Protein AF-A0A946H9F6-F1 (afdb_monomer_lite)

Foldseek 3Di:
DDPCLAAQQQKFFAALQQFTPDGRPLVCLLVPPRDDPRDHPCVQKFWPPPHTDPGVVSVQVCAPHWTWIWGPDPPGQIWIWHWHQDPPSRGIMIGIDNPPCVVVSCVVSVNDPVSGHPPDPPD

Secondary structure (DSSP, 8-state):
--HHHHH-SSEEEE-TTSEEEEE-HHHHHHHSS---SSEEHHHHEEEEESS--SSHHHHHHTTTSEEEEEESSTT--EEEEEEEEPGGG--EEEEEE-GGGHHHHHHHTT--GGGS-TT----

Structure (mmCIF, N/CA/C/O backbone):
data_AF-A0A946H9F6-F1
#
_entry.id   AF-A0A946H9F6-F1
#
loop_
_atom_site.group_PDB
_atom_site.id
_atom_site.type_symbol
_atom_site.label_atom_id
_atom_site.label_alt_id
_atom_site.label_comp_id
_atom_site.label_asym_id
_atom_site.label_entity_id
_atom_site.label_seq_id
_atom_site.pdbx_PDB_ins_code
_atom_site.Cartn_x
_atom_site.Cartn_y
_atom_site.Cartn_z
_atom_site.occupancy
_atom_site.B_iso_or_equiv
_atom_site.auth_seq_id
_atom_site.auth_comp_id
_atom_site.auth_asym_id
_atom_site.auth_atom_id
_atom_site.pdbx_PDB_model_num
ATOM 1 N N . MET A 1 1 ? 0.234 16.731 -2.039 1.00 62.81 1 MET A N 1
ATOM 2 C CA . MET A 1 1 ? 1.214 15.808 -1.436 1.00 62.81 1 MET A CA 1
ATOM 3 C C . MET A 1 1 ? 0.702 15.439 -0.055 1.00 62.81 1 MET A C 1
ATOM 5 O O . MET A 1 1 ? 0.450 16.329 0.748 1.00 62.81 1 MET A O 1
ATOM 9 N N . SER A 1 2 ? 0.406 14.161 0.149 1.00 87.50 2 SER A N 1
ATOM 10 C CA . SER A 1 2 ? -0.128 13.578 1.383 1.00 87.50 2 SER A CA 1
ATOM 11 C C . SER A 1 2 ? 0.987 13.405 2.419 1.00 87.50 2 SER A C 1
ATOM 13 O O . SER A 1 2 ? 2.128 13.151 2.048 1.00 87.50 2 SER A O 1
ATOM 15 N N . VAL A 1 3 ? 0.676 13.457 3.719 1.00 92.81 3 VAL A N 1
ATOM 16 C CA . VAL A 1 3 ? 1.652 13.129 4.784 1.00 92.81 3 VAL A CA 1
ATOM 17 C C . VAL A 1 3 ? 2.254 11.726 4.600 1.00 92.81 3 VAL A C 1
ATOM 19 O O . VAL A 1 3 ? 3.426 11.493 4.891 1.00 92.81 3 VAL A O 1
ATOM 22 N N . PHE A 1 4 ? 1.476 10.799 4.037 1.00 93.25 4 PHE A N 1
ATOM 23 C CA . PHE A 1 4 ? 1.929 9.444 3.742 1.00 93.25 4 PHE A CA 1
ATOM 24 C C . PHE A 1 4 ? 2.893 9.374 2.554 1.00 93.25 4 PHE A C 1
ATOM 26 O O . PHE A 1 4 ? 3.669 8.429 2.491 1.00 93.25 4 PHE A O 1
ATOM 33 N N . ASP A 1 5 ? 2.912 10.365 1.653 1.00 94.38 5 ASP A N 1
ATOM 34 C CA . ASP A 1 5 ? 3.916 10.418 0.576 1.00 94.38 5 ASP A CA 1
ATOM 35 C C . ASP A 1 5 ? 5.331 10.571 1.147 1.00 94.38 5 ASP A C 1
ATOM 37 O O . ASP A 1 5 ? 6.293 10.150 0.516 1.00 94.38 5 ASP A O 1
ATOM 41 N N . ILE A 1 6 ? 5.440 11.146 2.349 1.00 90.69 6 ILE A N 1
ATOM 42 C CA . ILE A 1 6 ? 6.700 11.380 3.057 1.00 90.69 6 ILE A CA 1
ATOM 43 C C . ILE A 1 6 ? 7.003 10.217 4.007 1.00 90.69 6 ILE A C 1
ATOM 45 O O . ILE A 1 6 ? 8.103 9.673 4.001 1.00 90.69 6 ILE A O 1
ATOM 49 N N . LEU A 1 7 ? 6.030 9.834 4.842 1.00 90.81 7 LEU A N 1
ATOM 50 C CA . LEU A 1 7 ? 6.249 8.852 5.911 1.00 90.81 7 LEU A CA 1
ATOM 51 C C . LEU A 1 7 ? 6.163 7.397 5.438 1.00 90.81 7 LEU A C 1
ATOM 53 O O . LEU A 1 7 ? 6.746 6.512 6.059 1.00 90.81 7 LEU A O 1
ATOM 57 N N . CYS A 1 8 ? 5.413 7.127 4.370 1.00 92.94 8 CYS A N 1
ATOM 58 C CA . CYS A 1 8 ? 5.212 5.788 3.818 1.00 92.94 8 CYS A CA 1
ATOM 59 C C . CYS A 1 8 ? 5.216 5.835 2.280 1.00 92.94 8 CYS A C 1
ATOM 61 O O . CYS A 1 8 ? 4.191 5.542 1.670 1.00 92.94 8 CYS A O 1
ATOM 63 N N . PRO A 1 9 ? 6.321 6.204 1.609 1.00 93.19 9 PRO A N 1
ATOM 64 C CA . PRO A 1 9 ? 6.320 6.484 0.165 1.00 93.19 9 PRO A CA 1
ATOM 65 C C . PRO A 1 9 ? 5.770 5.342 -0.712 1.00 93.19 9 PRO A C 1
ATOM 67 O O . PRO A 1 9 ? 5.167 5.582 -1.759 1.00 93.19 9 PRO A O 1
ATOM 70 N N . CYS A 1 10 ? 5.907 4.091 -0.264 1.00 94.56 10 CYS A N 1
ATOM 71 C CA . CYS A 1 10 ? 5.334 2.912 -0.907 1.00 94.56 10 CYS A CA 1
ATOM 72 C C . CYS A 1 10 ? 3.963 2.560 -0.301 1.00 94.56 10 CYS A C 1
ATOM 74 O O . CYS A 1 10 ? 3.815 1.527 0.343 1.00 94.56 10 CYS A O 1
ATOM 76 N N . HIS A 1 11 ? 2.951 3.416 -0.478 1.00 97.00 11 HIS A N 1
ATOM 77 C CA . HIS A 1 11 ? 1.602 3.181 0.058 1.00 97.00 11 HIS A CA 1
ATOM 78 C C . HIS A 1 11 ? 0.487 3.317 -0.984 1.00 97.00 11 HIS A C 1
ATOM 80 O O . HIS A 1 11 ? 0.662 3.941 -2.024 1.00 97.00 11 HIS A O 1
ATOM 86 N N . ALA A 1 12 ? -0.690 2.775 -0.672 1.00 97.31 12 ALA A N 1
ATOM 87 C CA . ALA A 1 12 ? -1.947 3.062 -1.360 1.00 97.31 12 ALA A CA 1
ATOM 88 C C . ALA A 1 12 ? -3.002 3.524 -0.350 1.00 97.31 12 ALA A C 1
ATOM 90 O O . ALA A 1 12 ? -3.142 2.918 0.714 1.00 97.31 12 ALA A O 1
ATOM 91 N N . GLN A 1 13 ? -3.770 4.558 -0.686 1.00 97.38 13 GLN A N 1
ATOM 92 C CA . GLN A 1 13 ? -4.962 4.947 0.072 1.00 97.38 13 GLN A CA 1
ATOM 93 C C . GLN A 1 13 ? -6.201 4.362 -0.593 1.00 97.38 13 GLN A C 1
ATOM 95 O O . GLN A 1 13 ? -6.357 4.453 -1.810 1.00 97.38 13 GLN A O 1
ATOM 100 N N . LEU A 1 14 ? -7.078 3.764 0.203 1.00 97.81 14 LEU A N 1
ATOM 101 C CA . LEU A 1 14 ? -8.264 3.055 -0.249 1.00 97.81 14 LEU A CA 1
ATOM 102 C C . LEU A 1 14 ? -9.529 3.755 0.232 1.00 97.81 14 LEU A C 1
ATOM 104 O O . LEU A 1 14 ? -9.592 4.197 1.377 1.00 97.81 14 LEU A O 1
ATOM 108 N N . SER A 1 15 ? -10.564 3.744 -0.602 1.00 97.25 15 SER A N 1
ATOM 109 C CA . SER A 1 15 ? -11.935 4.046 -0.197 1.00 97.25 15 SER A CA 1
ATOM 110 C C . SER A 1 15 ? -12.516 2.949 0.705 1.00 97.25 15 SER A C 1
ATOM 112 O O . SER A 1 15 ? -11.930 1.877 0.886 1.00 97.25 15 SER A O 1
ATOM 114 N N . GLN A 1 16 ? -13.738 3.162 1.201 1.00 95.69 16 GLN A N 1
ATOM 115 C CA . GLN A 1 16 ? -14.484 2.170 1.991 1.00 95.69 16 GLN A CA 1
ATOM 116 C C . GLN A 1 16 ? -14.748 0.859 1.248 1.00 95.69 16 GLN A C 1
ATOM 118 O O . GLN A 1 16 ? -14.953 -0.181 1.868 1.00 95.69 16 GLN A O 1
ATOM 123 N N . THR A 1 17 ? -14.758 0.902 -0.083 1.00 95.50 17 THR A N 1
ATOM 124 C CA . THR A 1 17 ? -15.010 -0.261 -0.940 1.00 95.50 17 THR A CA 1
ATOM 125 C C . THR A 1 17 ? -13.721 -0.886 -1.472 1.00 95.50 17 THR A C 1
ATOM 127 O O . THR A 1 17 ? -13.785 -1.848 -2.233 1.00 95.50 17 THR A O 1
ATOM 130 N N . GLY A 1 18 ? -12.550 -0.378 -1.068 1.00 96.25 18 GLY A N 1
ATOM 131 C CA . GLY A 1 18 ? -11.249 -0.904 -1.486 1.00 96.25 18 GLY A CA 1
ATOM 132 C C . GLY A 1 18 ? -10.762 -0.419 -2.847 1.00 96.25 18 GLY A C 1
ATOM 133 O O . GLY A 1 18 ? -9.887 -1.053 -3.441 1.00 96.25 18 GLY A O 1
ATOM 134 N N . HIS A 1 19 ? -11.321 0.682 -3.348 1.00 97.56 19 HIS A N 1
ATOM 135 C CA . HIS A 1 19 ? -10.777 1.351 -4.523 1.00 97.56 19 HIS A CA 1
ATOM 136 C C . HIS A 1 19 ? -9.588 2.211 -4.119 1.00 97.56 19 HIS A C 1
ATOM 138 O O . HIS A 1 19 ? -9.679 2.959 -3.151 1.00 97.56 19 HIS A O 1
ATOM 144 N N . ILE A 1 20 ? -8.495 2.121 -4.864 1.00 97.38 20 ILE A N 1
ATOM 145 C CA . ILE A 1 20 ? -7.324 2.971 -4.691 1.00 97.38 20 ILE A CA 1
ATOM 146 C C . ILE A 1 20 ? -7.700 4.391 -5.110 1.00 97.38 20 ILE A C 1
ATOM 148 O O . ILE A 1 20 ? -8.065 4.627 -6.260 1.00 97.38 20 ILE A O 1
ATOM 152 N N . LEU A 1 21 ? -7.615 5.318 -4.162 1.00 96.31 21 LEU A N 1
ATOM 153 C CA . LEU A 1 21 ? -7.848 6.749 -4.359 1.00 96.31 21 LEU A CA 1
ATOM 154 C C . LEU A 1 21 ? -6.541 7.515 -4.563 1.00 96.31 21 LEU A C 1
ATOM 156 O O . LEU A 1 21 ? -6.533 8.553 -5.214 1.00 96.31 21 LEU A O 1
ATOM 160 N N . HIS A 1 22 ? -5.442 7.003 -4.005 1.00 96.00 22 HIS A N 1
ATOM 161 C CA . HIS A 1 22 ? -4.122 7.616 -4.094 1.00 96.00 22 HIS A CA 1
ATOM 162 C C . HIS A 1 22 ? -3.025 6.555 -4.032 1.00 96.00 22 HIS A C 1
ATOM 164 O O . HIS A 1 22 ? -3.156 5.561 -3.311 1.00 96.00 22 HIS A O 1
ATOM 170 N N . LEU A 1 23 ? -1.939 6.794 -4.762 1.00 96.25 23 LEU A N 1
ATOM 171 C CA . LEU A 1 23 ? -0.723 5.990 -4.747 1.00 96.25 23 LEU A CA 1
ATOM 172 C C . LEU A 1 23 ? 0.429 6.864 -4.258 1.00 96.25 23 LEU A C 1
ATOM 174 O O . LEU A 1 23 ? 0.661 7.946 -4.795 1.00 96.25 23 LEU A O 1
ATOM 178 N N . GLY A 1 24 ? 1.166 6.373 -3.268 1.00 95.38 24 GLY A N 1
ATOM 179 C CA . GLY A 1 24 ? 2.422 6.976 -2.856 1.00 95.38 24 GLY A CA 1
ATOM 180 C C . GLY A 1 24 ? 3.457 6.932 -3.986 1.00 95.38 24 GLY A C 1
ATOM 181 O O . GLY A 1 24 ? 3.388 6.050 -4.852 1.00 95.38 24 GLY A O 1
ATOM 182 N N . PRO A 1 25 ? 4.429 7.861 -3.988 1.00 93.56 25 PRO A N 1
ATOM 183 C CA . PRO A 1 25 ? 5.355 8.058 -5.104 1.00 93.56 25 PRO A CA 1
ATOM 184 C C . PRO A 1 25 ? 6.135 6.787 -5.470 1.00 93.56 25 PRO A C 1
ATOM 186 O O . PRO A 1 25 ? 6.265 6.454 -6.648 1.00 93.56 25 PRO A O 1
ATOM 189 N N . THR A 1 26 ? 6.575 6.016 -4.477 1.00 92.12 26 THR A N 1
ATOM 190 C CA . THR A 1 26 ? 7.311 4.762 -4.696 1.00 92.12 26 THR A CA 1
ATOM 191 C C . THR A 1 26 ? 6.422 3.671 -5.256 1.00 92.12 26 THR A C 1
ATOM 193 O O . THR A 1 26 ? 6.855 2.905 -6.113 1.00 92.12 26 THR A O 1
ATOM 196 N N . LEU A 1 27 ? 5.173 3.584 -4.790 1.00 93.25 27 LEU A N 1
ATOM 197 C CA . LEU A 1 27 ? 4.246 2.581 -5.299 1.00 93.25 27 LEU A CA 1
ATOM 198 C C . LEU A 1 27 ? 3.844 2.896 -6.744 1.00 93.25 27 LEU A C 1
ATOM 200 O O . LEU A 1 27 ? 3.795 1.986 -7.565 1.00 93.25 27 LEU A O 1
ATOM 204 N N . ALA A 1 28 ? 3.623 4.172 -7.073 1.00 92.56 28 ALA A N 1
ATOM 205 C CA . ALA A 1 28 ? 3.381 4.608 -8.447 1.00 92.56 28 ALA A CA 1
ATOM 206 C C . ALA A 1 28 ? 4.562 4.241 -9.362 1.00 92.56 28 ALA A C 1
ATOM 208 O O . ALA A 1 28 ? 4.368 3.624 -10.408 1.00 92.56 28 ALA A O 1
ATOM 209 N N . LYS A 1 29 ? 5.798 4.510 -8.920 1.00 89.44 29 LYS A N 1
ATOM 210 C CA . LYS A 1 29 ? 7.015 4.122 -9.647 1.00 89.44 29 LYS A CA 1
ATOM 211 C C . LYS A 1 29 ? 7.159 2.604 -9.798 1.00 89.44 29 LYS A C 1
ATOM 213 O O . LYS A 1 29 ? 7.530 2.130 -10.867 1.00 89.44 29 LYS A O 1
ATOM 218 N N . LEU A 1 30 ? 6.829 1.835 -8.758 1.00 87.56 30 LEU A N 1
ATOM 219 C CA . LEU A 1 30 ? 6.850 0.370 -8.791 1.00 87.56 30 LEU A CA 1
ATOM 220 C C . LEU A 1 30 ? 5.879 -0.196 -9.835 1.00 87.56 30 LEU A C 1
ATOM 222 O O . LEU A 1 30 ? 6.214 -1.163 -10.518 1.00 87.56 30 LEU A O 1
ATOM 226 N N . LEU A 1 31 ? 4.684 0.392 -9.937 1.00 88.44 31 LEU A N 1
ATOM 227 C CA . LEU A 1 31 ? 3.658 -0.016 -10.895 1.00 88.44 31 LEU A CA 1
ATOM 228 C C . LEU A 1 31 ? 4.024 0.351 -12.342 1.00 88.44 31 LEU A C 1
ATOM 230 O O . LEU A 1 31 ? 3.537 -0.302 -13.261 1.00 88.44 31 LEU A O 1
ATOM 234 N N . GLY A 1 32 ? 4.897 1.344 -12.548 1.00 84.81 32 GLY A N 1
ATOM 235 C CA . GLY A 1 32 ? 5.282 1.824 -13.874 1.00 84.81 32 GLY A CA 1
ATOM 236 C C . GLY A 1 32 ? 4.129 2.583 -14.527 1.00 84.81 32 GLY A C 1
ATOM 237 O O . GLY A 1 32 ? 3.877 3.740 -14.177 1.00 84.81 32 GLY A O 1
ATOM 238 N N . ASP A 1 33 ? 3.404 1.919 -15.431 1.00 82.75 33 ASP A N 1
ATOM 239 C CA . ASP A 1 33 ? 2.182 2.444 -16.051 1.00 82.75 33 ASP A CA 1
ATOM 240 C C . ASP A 1 33 ? 1.073 2.537 -15.001 1.00 82.75 33 ASP A C 1
ATOM 242 O O . ASP A 1 33 ? 0.301 1.605 -14.754 1.00 82.75 33 ASP A O 1
ATOM 246 N N . THR A 1 34 ? 1.041 3.683 -14.324 1.00 77.38 34 THR A N 1
ATOM 247 C CA . THR A 1 34 ? 0.122 3.924 -13.218 1.00 77.38 34 THR A CA 1
ATOM 248 C C . THR A 1 34 ? -1.320 3.827 -13.729 1.00 77.38 34 THR A C 1
ATOM 250 O O . THR A 1 34 ? -1.681 4.529 -14.677 1.00 77.38 34 THR A O 1
ATOM 253 N N . PRO A 1 35 ? -2.169 2.978 -13.125 1.00 80.75 35 PRO A N 1
ATOM 254 C CA . PRO A 1 35 ? -3.541 2.813 -13.580 1.00 80.75 35 PRO A CA 1
ATOM 255 C C . PRO A 1 35 ? -4.344 4.104 -13.404 1.00 80.75 35 PRO A C 1
ATOM 257 O O . PRO A 1 35 ? -4.140 4.854 -12.447 1.00 80.75 35 PRO A O 1
ATOM 260 N N . ALA A 1 36 ? -5.312 4.328 -14.294 1.00 85.75 36 ALA A N 1
ATOM 261 C CA . ALA A 1 36 ? -6.272 5.416 -14.154 1.00 85.75 36 ALA A CA 1
ATOM 262 C C . ALA A 1 36 ? -7.138 5.185 -12.905 1.00 85.75 36 ALA A C 1
ATOM 264 O O . ALA A 1 36 ? -7.994 4.303 -12.888 1.00 85.75 36 ALA A O 1
ATOM 265 N N . LEU A 1 37 ? -6.886 5.950 -11.842 1.00 91.75 37 LEU A N 1
ATOM 266 C CA . LEU A 1 37 ? -7.622 5.835 -10.585 1.00 91.75 37 LEU A CA 1
ATOM 267 C C . LEU A 1 37 ? -9.059 6.380 -10.731 1.00 91.75 37 LEU A C 1
ATOM 269 O O . LEU A 1 37 ? -9.263 7.361 -11.449 1.00 91.75 37 LEU A O 1
ATOM 273 N N . PRO A 1 38 ? -10.050 5.809 -10.018 1.00 94.12 38 PRO A N 1
ATOM 274 C CA . PRO A 1 38 ? -9.919 4.736 -9.032 1.00 94.12 38 PRO A CA 1
ATOM 275 C C . PRO A 1 38 ? -9.944 3.320 -9.636 1.00 94.12 38 PRO A C 1
ATOM 277 O O . PRO A 1 38 ? -10.782 3.005 -10.474 1.00 94.12 38 PRO A O 1
ATOM 280 N N . VAL A 1 39 ? -9.095 2.424 -9.121 1.00 94.81 39 VAL A N 1
ATOM 281 C CA . VAL A 1 39 ? -9.097 0.981 -9.458 1.00 94.81 39 VAL A CA 1
ATOM 282 C C . VAL A 1 39 ? -9.166 0.117 -8.206 1.00 94.81 39 VAL A C 1
ATOM 284 O O . VAL A 1 39 ? -8.760 0.551 -7.128 1.00 94.81 39 VAL A O 1
ATOM 287 N N . ARG A 1 40 ? -9.676 -1.114 -8.304 1.00 95.12 40 ARG A N 1
ATOM 288 C CA . ARG A 1 40 ? -9.810 -1.987 -7.128 1.00 95.12 40 ARG A CA 1
ATOM 289 C C . ARG A 1 40 ? -8.449 -2.549 -6.731 1.00 95.12 40 ARG A C 1
ATOM 291 O O . ARG A 1 40 ? -7.754 -3.136 -7.556 1.00 95.12 40 ARG A O 1
ATOM 298 N N . LEU A 1 41 ? -8.096 -2.475 -5.444 1.00 96.44 41 LEU A N 1
ATOM 299 C CA . LEU A 1 41 ? -6.821 -3.020 -4.955 1.00 96.44 41 LEU A CA 1
ATOM 300 C C . LEU A 1 41 ? -6.638 -4.495 -5.350 1.00 96.44 41 LEU A C 1
ATOM 302 O O . LEU A 1 41 ? -5.567 -4.884 -5.805 1.00 96.44 41 LEU A O 1
ATOM 306 N N . LEU A 1 42 ? -7.688 -5.310 -5.208 1.00 94.88 42 LEU A N 1
ATOM 307 C CA . LEU A 1 42 ? -7.628 -6.750 -5.481 1.00 94.88 42 LEU A CA 1
ATOM 308 C C . LEU A 1 42 ? -7.571 -7.112 -6.980 1.00 94.88 42 LEU A C 1
ATOM 310 O O . LEU A 1 42 ? -7.359 -8.283 -7.307 1.00 94.88 42 LEU A O 1
ATOM 314 N N . GLU A 1 43 ? -7.729 -6.139 -7.885 1.00 93.31 43 GLU A N 1
ATOM 315 C CA . GLU A 1 43 ? -7.443 -6.293 -9.323 1.00 93.31 43 GLU A CA 1
ATOM 316 C C . GLU A 1 43 ? -5.973 -6.055 -9.659 1.00 93.31 43 GLU A C 1
ATOM 318 O O . GLU A 1 43 ? -5.487 -6.577 -10.656 1.00 93.31 43 GLU A O 1
ATOM 323 N N . LEU A 1 44 ? -5.253 -5.302 -8.827 1.00 93.88 44 LEU A N 1
ATOM 324 C CA . LEU A 1 44 ? -3.813 -5.102 -8.986 1.00 93.88 44 LEU A CA 1
ATOM 325 C C . LEU A 1 44 ? -3.005 -6.099 -8.157 1.00 93.88 44 LEU A C 1
ATOM 327 O O . LEU A 1 44 ? -1.926 -6.519 -8.571 1.00 93.88 44 LEU A O 1
ATOM 331 N N . PHE A 1 45 ? -3.533 -6.496 -6.997 1.00 94.69 45 PHE A N 1
ATOM 332 C CA . PHE A 1 45 ? -2.840 -7.332 -6.028 1.00 94.69 45 PHE A CA 1
ATOM 333 C C . PHE A 1 45 ? -3.646 -8.577 -5.650 1.00 94.69 45 PHE A C 1
ATOM 335 O O . PHE A 1 45 ? -4.863 -8.549 -5.490 1.00 94.69 45 PHE A O 1
ATOM 342 N N . GLU A 1 46 ? -2.946 -9.682 -5.434 1.00 94.88 46 GLU A N 1
ATOM 343 C CA . GLU A 1 46 ? -3.474 -10.900 -4.827 1.00 94.88 46 GLU A CA 1
ATOM 344 C C . GLU A 1 46 ? -2.958 -11.030 -3.389 1.00 94.88 46 GLU A C 1
ATOM 346 O O . GLU A 1 46 ? -1.755 -10.927 -3.147 1.00 94.88 46 GLU A O 1
ATOM 351 N N . LEU A 1 47 ? -3.838 -11.313 -2.423 1.00 95.38 47 LEU A N 1
ATOM 352 C CA . LEU A 1 47 ? -3.406 -11.684 -1.073 1.00 95.38 47 LEU A CA 1
ATOM 353 C C . LEU A 1 47 ? -2.886 -13.123 -1.050 1.00 95.38 47 LEU A C 1
ATOM 355 O O . LEU A 1 47 ? -3.633 -14.062 -1.297 1.00 95.38 47 LEU A O 1
ATOM 359 N N . ARG A 1 48 ? -1.607 -13.294 -0.704 1.00 94.12 48 ARG A N 1
ATOM 360 C CA . ARG A 1 48 ? -0.932 -14.599 -0.605 1.00 94.12 48 ARG A CA 1
ATOM 361 C C . ARG A 1 48 ? -0.866 -15.129 0.824 1.00 94.12 48 ARG A C 1
ATOM 363 O O . ARG A 1 48 ? -0.918 -16.336 1.027 1.00 94.12 48 ARG A O 1
ATOM 370 N N . ARG A 1 49 ? -0.707 -14.246 1.817 1.00 92.88 49 ARG A N 1
ATOM 371 C CA . ARG A 1 49 ? -0.655 -14.595 3.251 1.00 92.88 49 ARG A CA 1
ATOM 372 C C . ARG A 1 49 ? -1.413 -13.559 4.085 1.00 92.88 49 ARG A C 1
ATOM 374 O O . ARG A 1 49 ? -1.277 -12.380 3.753 1.00 92.88 49 ARG A O 1
ATOM 381 N N . PRO A 1 50 ? -2.120 -13.951 5.166 1.00 88.69 50 PRO A N 1
ATOM 382 C CA . PRO A 1 50 ? -2.138 -15.287 5.794 1.00 88.69 50 PRO A CA 1
ATOM 383 C C . PRO A 1 50 ? -2.885 -16.364 4.992 1.00 88.69 50 PRO A C 1
ATOM 385 O O . PRO A 1 50 ? -2.459 -17.512 4.971 1.00 88.69 50 PRO A O 1
ATOM 388 N N . HIS A 1 51 ? -3.919 -15.976 4.255 1.00 87.50 51 HIS A N 1
ATOM 389 C CA . HIS A 1 51 ? -4.660 -16.805 3.301 1.00 87.50 51 HIS A CA 1
ATOM 390 C C . HIS A 1 51 ? -5.331 -15.880 2.276 1.00 87.50 51 HIS A C 1
ATOM 392 O O . HIS A 1 51 ? -5.500 -14.695 2.577 1.00 87.50 51 HIS A O 1
ATOM 398 N N 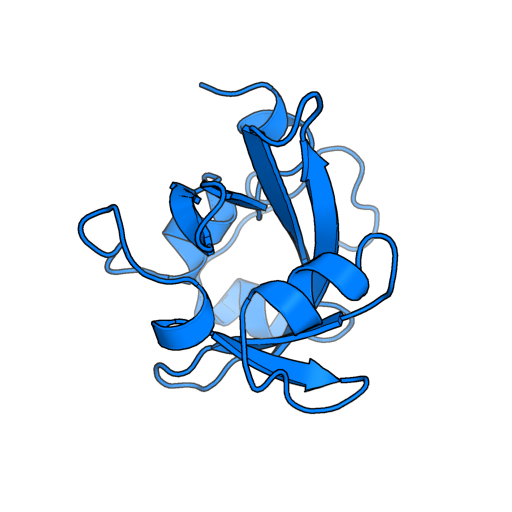. PRO A 1 52 ? -5.712 -16.370 1.084 1.00 83.62 52 PRO A N 1
ATOM 399 C CA . PRO A 1 52 ? -6.347 -15.540 0.067 1.00 83.62 52 PRO A CA 1
ATOM 400 C C . PRO A 1 52 ? -7.583 -14.806 0.594 1.00 83.62 52 PRO A C 1
ATOM 402 O O . PRO A 1 52 ? -8.452 -15.395 1.237 1.00 83.62 52 PRO A O 1
ATOM 405 N N . ALA A 1 53 ? -7.667 -13.504 0.322 1.00 79.19 53 ALA A N 1
ATOM 406 C CA . ALA A 1 53 ? -8.854 -12.721 0.631 1.00 79.19 53 ALA A CA 1
ATOM 407 C C . ALA A 1 53 ? -9.859 -12.871 -0.510 1.00 79.19 53 ALA A C 1
ATOM 409 O O . ALA A 1 53 ? -9.587 -12.464 -1.637 1.00 79.19 53 ALA A O 1
ATOM 410 N N . ALA A 1 54 ? -11.041 -13.401 -0.198 1.00 79.62 54 ALA A N 1
ATOM 411 C CA . ALA A 1 54 ? -12.152 -13.465 -1.146 1.00 79.62 54 ALA A CA 1
ATOM 412 C C . ALA A 1 54 ? -12.867 -12.108 -1.324 1.00 79.62 54 ALA A C 1
ATOM 414 O O . ALA A 1 54 ? -13.663 -11.947 -2.243 1.00 79.62 54 ALA A O 1
ATOM 415 N N . SER A 1 55 ? -12.624 -11.130 -0.440 1.00 89.88 55 SER A N 1
ATOM 416 C CA . SER A 1 55 ? -13.253 -9.805 -0.503 1.00 89.88 55 SER A CA 1
ATOM 417 C C . SER A 1 55 ? -12.471 -8.734 0.264 1.00 89.88 55 SER A C 1
ATOM 419 O O . SER A 1 55 ? -11.645 -9.037 1.129 1.00 89.88 55 SER A O 1
ATOM 421 N N . MET A 1 56 ? -12.797 -7.463 0.009 1.00 94.12 56 MET A N 1
ATOM 422 C CA . MET A 1 56 ? -12.264 -6.326 0.771 1.00 94.12 56 MET A CA 1
ATOM 423 C C . MET A 1 56 ? -12.658 -6.353 2.249 1.00 94.12 56 MET A C 1
ATOM 425 O O . MET A 1 56 ? -11.864 -5.941 3.087 1.00 94.12 56 MET A O 1
ATOM 429 N N . LYS A 1 57 ? -13.833 -6.902 2.594 1.00 93.56 57 LYS A N 1
ATOM 430 C CA . LYS A 1 57 ? -14.247 -7.085 3.994 1.00 93.56 57 LYS A CA 1
ATOM 431 C C . LYS A 1 57 ? -13.272 -7.994 4.745 1.00 93.56 57 LYS A C 1
ATOM 433 O O . LYS A 1 57 ? -12.889 -7.683 5.868 1.00 93.56 57 LYS A O 1
ATOM 438 N N . VAL A 1 58 ? -12.848 -9.091 4.110 1.00 92.12 58 VAL A N 1
ATOM 439 C CA . VAL A 1 58 ? -11.830 -9.993 4.673 1.00 92.12 58 VAL A CA 1
ATOM 440 C C . VAL A 1 58 ? -10.498 -9.264 4.808 1.00 92.12 58 VAL A C 1
ATOM 442 O O . VAL A 1 58 ? -9.862 -9.364 5.849 1.00 92.12 58 VAL A O 1
ATOM 445 N N . LEU A 1 59 ? -10.093 -8.490 3.798 1.00 94.38 59 LEU A N 1
ATOM 446 C CA . LEU A 1 59 ? -8.832 -7.752 3.851 1.00 94.38 59 LEU A CA 1
ATOM 447 C C . LEU A 1 59 ? -8.816 -6.689 4.964 1.00 94.38 59 LEU A C 1
ATOM 449 O O . LEU A 1 59 ? -7.832 -6.580 5.687 1.00 94.38 59 LEU A O 1
ATOM 453 N N . PHE A 1 60 ? -9.907 -5.941 5.146 1.00 95.81 60 PHE A N 1
ATOM 454 C CA . PHE A 1 60 ? -10.043 -4.952 6.222 1.00 95.81 60 PHE A CA 1
ATOM 455 C C . PHE A 1 60 ? -10.032 -5.589 7.614 1.00 95.81 60 PHE A C 1
ATOM 457 O O . PHE A 1 60 ? -9.485 -5.000 8.543 1.00 95.81 60 PHE A O 1
ATOM 464 N N . ALA A 1 61 ? -10.555 -6.810 7.762 1.00 95.25 61 ALA A N 1
ATOM 465 C CA . ALA A 1 61 ? -10.476 -7.561 9.017 1.00 95.25 61 ALA A CA 1
ATOM 466 C C . ALA A 1 61 ? -9.038 -7.980 9.392 1.00 95.25 61 ALA A C 1
ATOM 468 O O . ALA A 1 61 ? -8.787 -8.350 10.536 1.00 95.25 61 ALA A O 1
ATOM 469 N N . LEU A 1 62 ? -8.088 -7.905 8.453 1.00 95.94 62 LEU A N 1
ATOM 470 C CA . LEU A 1 62 ? -6.667 -8.184 8.679 1.00 95.94 62 LEU A CA 1
ATOM 471 C C . LEU A 1 62 ? -5.850 -6.919 8.998 1.00 95.94 62 LEU A C 1
ATOM 473 O O . LEU A 1 62 ? -4.619 -6.957 8.944 1.00 95.94 62 LEU A O 1
ATOM 477 N N . ALA A 1 63 ? -6.503 -5.795 9.311 1.00 96.44 63 ALA A N 1
ATOM 478 C CA . ALA A 1 63 ? -5.817 -4.563 9.690 1.00 96.44 63 ALA A CA 1
ATOM 479 C C . ALA A 1 63 ? -4.804 -4.797 10.830 1.00 96.44 63 ALA A C 1
ATOM 481 O O . ALA A 1 63 ? -5.054 -5.557 11.765 1.00 96.44 63 ALA A O 1
ATOM 482 N N . GLY A 1 64 ? -3.635 -4.165 10.726 1.00 96.31 64 GLY A N 1
ATOM 483 C CA . GLY A 1 64 ? -2.514 -4.313 11.658 1.00 96.31 64 GLY A CA 1
ATOM 484 C C . GLY A 1 64 ? -1.704 -5.607 11.506 1.00 96.31 64 GLY A C 1
ATOM 485 O O . GLY A 1 64 ? -0.620 -5.709 12.077 1.00 96.31 64 GLY A O 1
ATOM 486 N N . GLN A 1 65 ? -2.169 -6.586 10.724 1.00 96.19 65 GLN A N 1
ATOM 487 C CA . GLN A 1 65 ? -1.439 -7.837 10.511 1.00 96.19 65 GLN A CA 1
ATOM 488 C C . GLN A 1 65 ? -0.426 -7.725 9.369 1.00 96.19 65 GLN A C 1
ATOM 490 O O . GLN A 1 65 ? -0.576 -6.938 8.432 1.00 96.19 65 GLN A O 1
ATOM 495 N N . LYS A 1 66 ? 0.601 -8.581 9.413 1.00 94.94 66 LYS A N 1
ATOM 496 C CA . LYS A 1 66 ? 1.562 -8.724 8.319 1.00 94.94 66 LYS A CA 1
ATOM 497 C C . LYS A 1 66 ? 0.915 -9.448 7.141 1.00 94.94 66 LYS A C 1
ATOM 499 O O . LYS A 1 66 ? 0.589 -10.631 7.228 1.00 94.94 66 LYS A O 1
ATOM 504 N N . LEU A 1 67 ? 0.832 -8.762 6.012 1.00 95.69 67 LEU A N 1
ATOM 505 C CA . LEU A 1 67 ? 0.308 -9.288 4.760 1.00 95.69 67 LEU A CA 1
ATOM 506 C C . LEU A 1 67 ? 1.451 -9.623 3.801 1.00 95.69 67 LEU A C 1
ATOM 508 O O . LEU A 1 67 ? 2.552 -9.069 3.862 1.00 95.69 67 LEU A O 1
ATOM 512 N N . THR A 1 68 ? 1.195 -10.561 2.894 1.00 95.25 68 THR A N 1
ATOM 513 C CA . THR A 1 68 ? 1.991 -10.701 1.669 1.00 95.25 68 THR A CA 1
ATOM 514 C C . THR A 1 68 ? 1.053 -10.547 0.488 1.00 95.25 68 THR A C 1
ATOM 516 O O . THR A 1 68 ? 0.144 -11.361 0.328 1.00 95.25 68 THR A O 1
ATOM 519 N N . LEU A 1 69 ? 1.266 -9.495 -0.295 1.00 94.62 69 LEU A N 1
ATOM 520 C CA . LEU A 1 69 ? 0.504 -9.165 -1.490 1.00 94.62 69 LEU A CA 1
ATOM 521 C C . LEU A 1 69 ? 1.381 -9.418 -2.713 1.00 94.62 69 LEU A C 1
ATOM 523 O O . LEU A 1 69 ? 2.559 -9.085 -2.699 1.00 94.62 69 LEU A O 1
ATOM 527 N N . ARG A 1 70 ? 0.817 -9.999 -3.763 1.00 92.94 70 ARG A N 1
ATOM 528 C CA . ARG A 1 70 ? 1.501 -10.241 -5.032 1.00 92.94 70 ARG A CA 1
ATOM 529 C C . ARG A 1 70 ? 0.922 -9.333 -6.096 1.00 92.94 70 ARG A C 1
ATOM 531 O O . ARG A 1 70 ? -0.294 -9.327 -6.262 1.00 92.94 70 ARG A O 1
ATOM 538 N N . LEU A 1 71 ? 1.761 -8.609 -6.830 1.00 92.44 71 LEU A N 1
ATOM 539 C CA . LEU A 1 71 ? 1.316 -7.919 -8.038 1.00 92.44 71 LEU A CA 1
ATOM 540 C C . LEU A 1 71 ? 0.772 -8.937 -9.043 1.00 92.44 71 LEU A C 1
ATOM 542 O O . LEU A 1 71 ? 1.396 -9.960 -9.315 1.00 92.44 71 LEU A O 1
ATOM 546 N N . ARG A 1 72 ? -0.407 -8.670 -9.597 1.00 92.94 72 ARG A N 1
ATOM 547 C CA . ARG A 1 72 ? -1.000 -9.536 -10.621 1.00 92.94 72 ARG A CA 1
ATOM 548 C C . ARG A 1 72 ? -0.335 -9.354 -11.977 1.00 92.94 72 ARG A C 1
ATOM 550 O O . ARG A 1 72 ? -0.247 -10.322 -12.719 1.00 92.94 72 ARG A O 1
ATOM 557 N N . ALA A 1 73 ? 0.160 -8.157 -12.278 1.00 89.75 73 ALA A N 1
ATOM 558 C CA . ALA A 1 73 ? 0.968 -7.917 -13.466 1.00 89.75 73 ALA A CA 1
ATOM 559 C C . ALA A 1 73 ? 2.318 -8.651 -13.375 1.00 89.75 73 ALA A C 1
ATOM 561 O O . ALA A 1 73 ? 2.865 -8.839 -12.283 1.00 89.75 73 ALA A O 1
ATOM 562 N N . ALA A 1 74 ? 2.869 -9.049 -14.524 1.00 85.62 74 ALA A N 1
ATOM 563 C CA . ALA A 1 74 ? 4.244 -9.533 -14.601 1.00 85.62 74 ALA A CA 1
ATOM 564 C C . ALA A 1 74 ? 5.215 -8.456 -14.061 1.00 85.62 74 ALA A C 1
ATOM 566 O O . ALA A 1 74 ? 4.977 -7.270 -14.282 1.00 85.62 74 ALA A O 1
ATOM 567 N N . PRO A 1 75 ? 6.292 -8.829 -13.343 1.00 86.56 75 PRO A N 1
ATOM 568 C CA . PRO A 1 75 ? 6.801 -10.186 -13.117 1.00 86.56 75 PRO A CA 1
ATOM 569 C C . PRO A 1 75 ? 6.228 -10.882 -11.864 1.00 86.56 75 PRO A C 1
ATOM 571 O O . PRO A 1 75 ? 6.864 -11.778 -11.314 1.00 86.56 75 PRO A O 1
ATOM 574 N N . HIS A 1 76 ? 5.038 -10.493 -11.399 1.00 89.56 76 HIS A N 1
ATOM 575 C CA . HIS A 1 76 ? 4.374 -11.055 -10.219 1.00 89.56 76 HIS A CA 1
ATOM 576 C C . HIS A 1 76 ? 5.131 -10.852 -8.900 1.00 89.56 76 HIS A C 1
ATOM 578 O O . HIS A 1 76 ? 5.256 -11.765 -8.079 1.00 89.56 76 HIS A O 1
ATOM 584 N N . THR A 1 77 ? 5.640 -9.638 -8.694 1.00 88.06 77 THR A N 1
ATOM 585 C CA . THR A 1 77 ? 6.426 -9.266 -7.513 1.00 88.06 77 THR A CA 1
ATOM 586 C C . THR A 1 77 ? 5.630 -9.448 -6.219 1.00 88.06 77 THR A C 1
ATOM 588 O O . THR A 1 77 ? 4.532 -8.908 -6.067 1.00 88.06 77 THR A O 1
ATOM 591 N N . ASP A 1 78 ? 6.210 -10.177 -5.263 1.00 91.25 78 ASP A N 1
ATOM 592 C CA . ASP A 1 78 ? 5.697 -10.284 -3.898 1.00 91.25 78 ASP A CA 1
ATOM 593 C C . ASP A 1 78 ? 6.161 -9.091 -3.050 1.00 91.25 78 ASP A C 1
ATOM 595 O O . ASP A 1 78 ? 7.350 -8.788 -2.966 1.00 91.25 78 ASP A O 1
ATOM 599 N N . LEU A 1 79 ? 5.216 -8.462 -2.358 1.00 93.00 79 LEU A N 1
ATOM 600 C CA . LEU A 1 79 ? 5.414 -7.359 -1.426 1.00 93.00 79 LEU A CA 1
ATOM 601 C C . LEU A 1 79 ? 4.924 -7.763 -0.039 1.00 93.00 79 LEU A C 1
ATOM 603 O O . LEU A 1 79 ? 3.902 -8.439 0.126 1.00 93.00 79 LEU A O 1
ATOM 607 N N . LYS A 1 80 ? 5.644 -7.332 0.992 1.00 94.38 80 LYS A N 1
ATOM 608 C CA . LYS A 1 80 ? 5.105 -7.300 2.352 1.00 94.38 80 LYS A CA 1
ATOM 609 C C . LYS A 1 80 ? 4.251 -6.056 2.492 1.00 94.38 80 LYS A C 1
ATOM 611 O O . LYS A 1 80 ? 4.546 -5.038 1.881 1.00 94.38 80 LYS A O 1
ATOM 616 N N . ALA A 1 81 ? 3.188 -6.150 3.275 1.00 96.25 81 ALA A N 1
ATOM 617 C CA . ALA A 1 81 ? 2.341 -5.002 3.531 1.00 96.25 81 ALA A CA 1
ATOM 618 C C . ALA A 1 81 ? 1.731 -5.047 4.929 1.00 96.25 81 ALA A C 1
ATOM 620 O O . ALA A 1 81 ? 1.629 -6.113 5.541 1.00 96.25 81 ALA A O 1
ATOM 621 N N . VAL A 1 82 ? 1.296 -3.886 5.400 1.00 97.12 82 VAL A N 1
ATOM 622 C CA . VAL A 1 82 ? 0.372 -3.741 6.524 1.00 97.12 82 VAL A CA 1
ATOM 623 C C . VAL A 1 82 ? -0.750 -2.803 6.098 1.00 97.12 82 VAL A C 1
ATOM 625 O O . VAL A 1 82 ? -0.512 -1.808 5.414 1.00 97.12 82 VAL A O 1
ATOM 628 N N . LEU A 1 83 ? -1.979 -3.140 6.478 1.00 97.12 83 LEU A N 1
ATOM 629 C CA . LEU A 1 83 ? -3.155 -2.307 6.254 1.00 97.12 83 LEU A CA 1
ATOM 630 C C . LEU A 1 83 ? -3.565 -1.654 7.574 1.00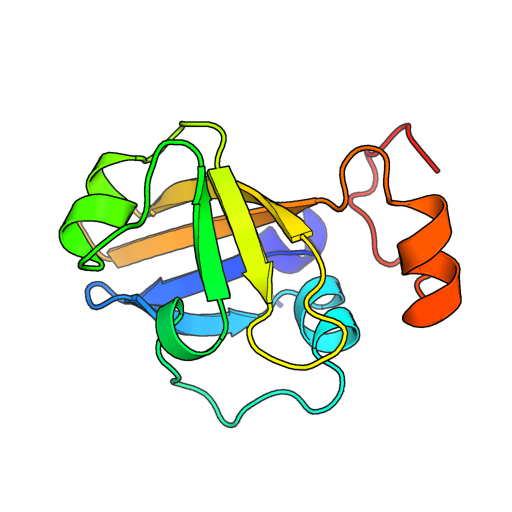 97.12 83 LEU A C 1
ATOM 632 O O . LEU A 1 83 ? -3.648 -2.339 8.591 1.00 97.12 83 LEU A O 1
ATOM 636 N N . ALA A 1 84 ? -3.866 -0.360 7.554 1.00 97.44 84 ALA A N 1
ATOM 637 C CA . ALA A 1 84 ? -4.454 0.368 8.673 1.00 97.44 84 ALA A CA 1
ATOM 638 C C . ALA A 1 84 ? -5.770 1.019 8.232 1.00 97.44 84 ALA A C 1
ATOM 640 O O . ALA A 1 84 ? -5.833 1.624 7.164 1.00 97.44 84 ALA A O 1
ATOM 641 N N . LEU A 1 85 ? -6.825 0.892 9.038 1.00 97.75 85 LEU A N 1
ATOM 642 C CA . LEU A 1 85 ? -8.107 1.542 8.758 1.00 97.75 85 LEU A CA 1
ATOM 643 C C . LEU A 1 85 ? -8.016 3.041 9.061 1.00 97.75 85 LEU A C 1
ATOM 645 O O . LEU A 1 85 ? -7.433 3.440 10.069 1.00 97.75 85 LEU A O 1
ATOM 649 N 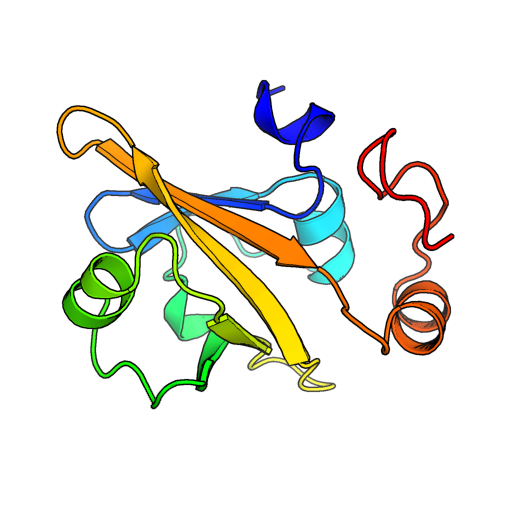N . LEU A 1 86 ? -8.615 3.862 8.201 1.00 95.56 86 LEU A N 1
ATOM 650 C CA . LEU A 1 86 ? -8.767 5.292 8.448 1.00 95.56 86 LEU A CA 1
ATOM 651 C C . LEU A 1 86 ? -9.934 5.547 9.422 1.00 95.56 86 LEU A C 1
ATOM 653 O O . LEU A 1 86 ? -10.896 4.767 9.442 1.00 95.56 86 LEU A O 1
ATOM 657 N N . PRO A 1 87 ? -9.888 6.639 10.211 1.00 94.12 87 PRO A N 1
ATOM 658 C CA . PRO A 1 87 ? -10.948 6.982 11.154 1.00 94.12 87 PRO A CA 1
ATOM 659 C C . PRO A 1 87 ? -12.323 7.086 10.494 1.00 94.12 87 PRO A C 1
ATOM 661 O O . PRO A 1 87 ? -12.444 7.371 9.301 1.00 94.12 87 PRO A O 1
ATOM 664 N N . SER A 1 88 ? -13.371 6.875 11.292 1.00 92.56 88 SER A N 1
ATOM 665 C CA . SER A 1 88 ? -14.767 7.086 10.881 1.00 92.56 88 SER A CA 1
ATOM 666 C C . SER A 1 88 ? -15.171 6.338 9.604 1.00 92.56 88 SER A C 1
ATOM 668 O O . SER A 1 88 ? -16.028 6.799 8.855 1.00 92.56 88 SER A O 1
ATOM 670 N N . GLY A 1 89 ? -14.537 5.192 9.332 1.00 88.62 89 GLY A N 1
ATOM 671 C CA . GLY A 1 89 ? -14.830 4.387 8.152 1.00 88.62 89 GLY A CA 1
ATOM 672 C C . GLY A 1 89 ? -14.500 5.103 6.845 1.00 88.62 89 GLY A C 1
ATOM 673 O O . GLY A 1 89 ? -15.212 4.917 5.870 1.00 88.62 89 GLY A O 1
ATOM 674 N N . GLN A 1 90 ? -13.450 5.928 6.794 1.00 93.44 90 GLN A N 1
ATOM 675 C CA . GLN A 1 90 ? -13.020 6.607 5.560 1.00 93.44 90 GLN A CA 1
ATOM 676 C C . GLN A 1 90 ? -12.246 5.697 4.588 1.00 93.44 90 GLN A C 1
ATOM 678 O O . GLN A 1 90 ? -11.859 6.133 3.509 1.00 93.44 90 GLN A O 1
A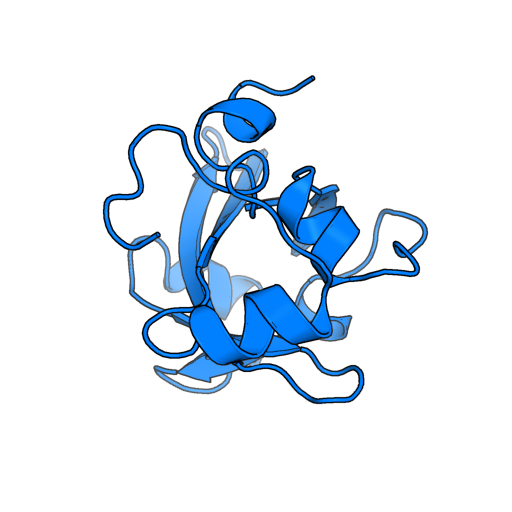TOM 683 N N . GLY A 1 91 ? -12.057 4.424 4.944 1.00 96.06 91 GLY A N 1
ATOM 684 C CA . GLY A 1 91 ? -11.328 3.441 4.149 1.00 96.06 91 GLY A CA 1
ATOM 685 C C . GLY A 1 91 ? -10.067 2.981 4.864 1.00 96.06 91 GLY A C 1
ATOM 686 O O . GLY A 1 91 ? -10.115 2.683 6.059 1.00 96.06 91 GLY A O 1
ATOM 687 N N . ALA A 1 92 ? -8.951 2.888 4.146 1.00 97.44 92 ALA A N 1
ATOM 688 C CA . ALA A 1 92 ? -7.708 2.351 4.694 1.00 97.44 92 ALA A CA 1
ATOM 689 C C . ALA A 1 92 ? -6.461 2.905 3.998 1.00 97.44 92 ALA A C 1
ATOM 691 O O . ALA A 1 92 ? -6.528 3.397 2.877 1.00 97.44 92 ALA A O 1
ATOM 692 N N . VAL A 1 93 ? -5.306 2.751 4.637 1.00 97.56 93 VAL A N 1
ATOM 693 C CA . VAL A 1 93 ? -3.990 2.913 4.015 1.00 97.56 93 VAL A CA 1
ATOM 694 C C . VAL A 1 93 ? -3.278 1.570 4.046 1.00 97.56 93 VAL A C 1
ATOM 696 O O . VAL A 1 93 ? -3.278 0.883 5.067 1.00 97.56 93 VAL A O 1
ATOM 699 N N . VAL A 1 94 ? -2.670 1.189 2.928 1.00 97.62 94 VAL A N 1
ATOM 700 C CA . VAL A 1 94 ? -1.810 0.008 2.827 1.00 97.62 94 VAL A CA 1
ATOM 701 C C . VAL A 1 94 ? -0.391 0.489 2.606 1.00 97.62 94 VAL A C 1
ATOM 703 O O . VAL A 1 94 ? -0.127 1.112 1.585 1.00 97.62 94 VAL A O 1
ATOM 706 N N . ASN A 1 95 ? 0.504 0.216 3.551 1.00 96.62 95 ASN A N 1
ATOM 707 C CA . ASN A 1 95 ? 1.933 0.470 3.399 1.00 96.62 95 ASN A CA 1
ATOM 708 C C . ASN A 1 95 ? 2.625 -0.817 2.945 1.00 96.62 95 ASN A C 1
ATOM 710 O O . ASN A 1 95 ? 2.374 -1.881 3.517 1.00 96.62 95 ASN A O 1
ATOM 714 N N . PHE A 1 96 ? 3.485 -0.720 1.938 1.00 94.69 96 PHE A N 1
ATOM 715 C CA . PHE A 1 96 ? 4.174 -1.834 1.304 1.00 94.69 96 PHE A CA 1
ATOM 716 C C . PHE A 1 96 ? 5.681 -1.756 1.547 1.00 94.69 96 PHE A C 1
ATOM 718 O O . PHE A 1 96 ? 6.270 -0.687 1.671 1.00 94.69 96 PHE A O 1
ATOM 725 N N . SER A 1 97 ? 6.330 -2.914 1.553 1.00 90.00 97 SER A N 1
ATOM 726 C CA . SER A 1 97 ? 7.782 -3.029 1.513 1.00 90.00 97 SER A CA 1
ATOM 727 C C . SER A 1 97 ? 8.208 -4.258 0.716 1.00 90.00 97 SER A C 1
ATOM 729 O O . SER A 1 97 ? 7.465 -5.230 0.563 1.00 90.00 97 SER A O 1
ATOM 731 N N . PHE A 1 98 ? 9.439 -4.242 0.213 1.00 83.25 98 PHE A N 1
ATOM 732 C CA . PHE A 1 98 ? 9.984 -5.335 -0.601 1.00 83.25 98 PHE A CA 1
ATOM 733 C C . PHE A 1 98 ? 10.512 -6.511 0.237 1.00 83.25 98 PHE A C 1
ATOM 735 O O . PHE A 1 98 ? 10.909 -7.545 -0.302 1.00 83.25 98 PHE A O 1
ATOM 742 N N . GLY A 1 99 ? 10.510 -6.385 1.571 1.00 76.31 99 GLY A N 1
ATOM 743 C CA . GLY A 1 99 ? 11.130 -7.358 2.469 1.00 76.31 99 GLY A CA 1
ATOM 744 C C . GLY A 1 99 ? 12.588 -7.644 2.084 1.00 76.31 99 GLY A C 1
ATOM 745 O O . GLY A 1 99 ? 13.309 -6.755 1.644 1.00 76.31 99 GLY A O 1
ATOM 746 N N . ILE A 1 100 ? 13.009 -8.908 2.194 1.00 64.56 100 ILE A N 1
ATOM 747 C CA . ILE A 1 100 ? 14.372 -9.346 1.835 1.00 64.56 100 ILE A CA 1
ATOM 748 C C . ILE A 1 100 ? 14.671 -9.283 0.325 1.00 64.56 100 ILE A C 1
ATOM 750 O O . ILE A 1 100 ? 15.810 -9.484 -0.079 1.00 64.56 100 ILE A O 1
ATOM 754 N N . ALA A 1 101 ? 13.668 -9.021 -0.520 1.00 65.06 101 ALA A N 1
ATOM 755 C CA . ALA A 1 101 ? 13.833 -8.953 -1.972 1.00 65.06 101 ALA A CA 1
ATOM 756 C C . ALA A 1 101 ? 14.225 -7.550 -2.471 1.00 65.06 101 ALA A C 1
ATOM 758 O O . ALA A 1 101 ? 14.259 -7.328 -3.681 1.00 65.06 101 ALA A O 1
ATOM 759 N N . ILE A 1 102 ? 14.528 -6.612 -1.567 1.00 68.88 102 ILE A N 1
ATOM 760 C CA . ILE A 1 102 ? 14.787 -5.204 -1.887 1.00 68.88 102 ILE A CA 1
ATOM 761 C C . ILE A 1 102 ? 15.873 -5.018 -2.956 1.00 68.88 102 ILE A C 1
ATOM 763 O O . ILE A 1 102 ? 15.626 -4.327 -3.937 1.00 68.88 102 ILE A O 1
ATOM 767 N N . GLN A 1 103 ? 17.004 -5.725 -2.865 1.00 65.19 103 GLN A N 1
ATOM 768 C CA . GLN A 1 103 ? 18.106 -5.605 -3.835 1.00 65.19 103 GLN A CA 1
ATOM 769 C C . GLN A 1 103 ? 17.667 -5.968 -5.264 1.00 65.19 103 GLN A C 1
ATOM 771 O O . GLN A 1 103 ? 17.969 -5.273 -6.231 1.00 65.19 103 GLN A O 1
ATOM 776 N N . ASN A 1 104 ? 16.864 -7.024 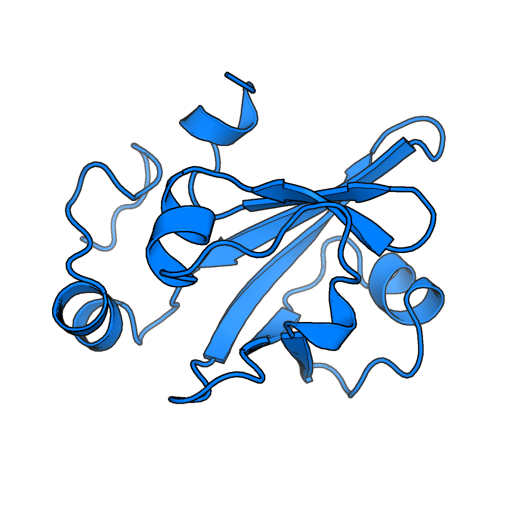-5.377 1.00 63.84 104 ASN A N 1
ATOM 777 C CA . ASN A 1 104 ? 16.331 -7.533 -6.635 1.00 63.84 104 ASN A CA 1
ATOM 778 C C . ASN A 1 104 ? 15.219 -6.653 -7.231 1.00 63.84 104 ASN A C 1
ATOM 780 O O . ASN A 1 104 ? 14.917 -6.767 -8.420 1.00 63.84 104 ASN A O 1
ATOM 784 N N . VAL A 1 105 ? 14.565 -5.825 -6.415 1.00 66.06 105 VAL A N 1
ATOM 785 C CA . VAL A 1 105 ? 13.482 -4.926 -6.841 1.00 66.06 105 VAL A CA 1
ATOM 786 C C . VAL A 1 105 ? 14.031 -3.545 -7.192 1.00 66.06 105 VAL A C 1
ATOM 788 O O . VAL A 1 105 ? 13.652 -2.999 -8.225 1.00 66.06 105 VAL A O 1
ATOM 791 N N . VAL A 1 106 ? 14.984 -3.032 -6.411 1.00 72.56 106 VAL A N 1
ATOM 792 C CA . VAL A 1 106 ? 15.683 -1.763 -6.666 1.00 72.56 106 VAL A CA 1
ATOM 793 C C . VAL A 1 106 ? 16.253 -1.729 -8.081 1.00 72.56 106 VAL A C 1
ATOM 795 O O . VAL A 1 106 ? 15.977 -0.795 -8.831 1.00 72.56 106 VAL A O 1
ATOM 798 N N . GLN A 1 107 ? 16.961 -2.788 -8.488 1.00 66.88 107 GLN A N 1
ATOM 799 C CA . GLN A 1 107 ? 17.558 -2.857 -9.821 1.00 66.88 107 GLN A CA 1
ATOM 800 C C . GLN A 1 107 ? 16.508 -2.957 -10.940 1.00 66.88 107 GLN A C 1
ATOM 802 O O . GLN A 1 107 ? 16.679 -2.355 -11.996 1.00 66.88 107 GLN A O 1
ATOM 807 N N . ARG A 1 108 ? 15.412 -3.697 -10.718 1.00 70.69 108 ARG A N 1
ATOM 808 C CA . ARG A 1 108 ? 14.378 -3.943 -11.742 1.00 70.69 108 ARG A CA 1
ATOM 809 C C . ARG A 1 108 ? 13.437 -2.767 -11.969 1.00 70.69 108 ARG A C 1
ATOM 811 O O . ARG A 1 108 ? 12.953 -2.601 -13.079 1.00 70.69 108 ARG A O 1
ATOM 818 N N . HIS A 1 109 ? 13.175 -1.983 -10.929 1.00 68.75 109 HIS A N 1
ATOM 819 C CA . HIS A 1 109 ? 12.249 -0.849 -10.975 1.00 68.75 109 HIS A CA 1
ATOM 820 C C . HIS A 1 109 ? 12.973 0.504 -10.903 1.00 68.75 109 HIS A C 1
ATOM 822 O O . HIS A 1 109 ? 12.343 1.537 -10.677 1.00 68.75 109 HIS A O 1
ATOM 828 N N . SER A 1 110 ? 14.303 0.493 -11.068 1.00 73.94 110 SER A N 1
ATOM 829 C CA . SER A 1 110 ? 15.172 1.675 -11.007 1.00 73.94 110 SER A CA 1
ATOM 830 C C . SER A 1 110 ? 14.890 2.557 -9.785 1.00 73.94 110 SER A C 1
ATOM 832 O O . SER A 1 110 ? 14.881 3.789 -9.880 1.00 73.94 110 SER A O 1
ATOM 834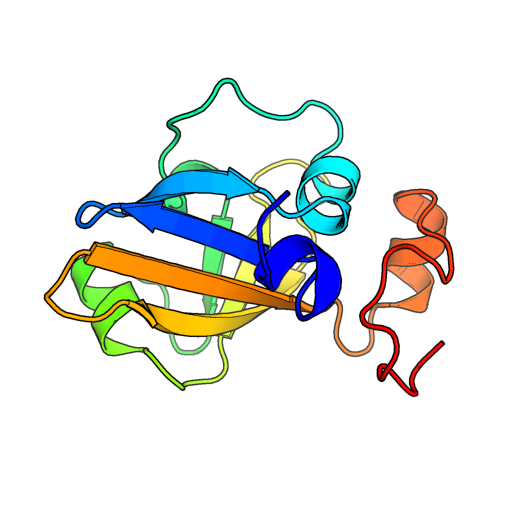 N N . LEU A 1 111 ? 14.601 1.927 -8.641 1.00 78.81 111 LEU A N 1
ATOM 835 C CA . LEU A 1 111 ? 14.359 2.645 -7.393 1.00 78.81 111 LEU A CA 1
ATOM 836 C C . LEU A 1 111 ? 15.690 3.187 -6.857 1.00 78.81 111 LEU A C 1
ATOM 838 O O . LEU A 1 111 ? 16.741 2.581 -7.049 1.00 78.81 111 LEU A O 1
ATOM 842 N N . THR A 1 112 ? 15.660 4.332 -6.194 1.00 77.56 112 THR A N 1
ATOM 843 C CA . THR A 1 112 ? 16.820 4.968 -5.558 1.00 77.56 112 THR A CA 1
ATOM 844 C C . THR A 1 112 ? 16.548 5.165 -4.069 1.00 77.56 112 THR A C 1
ATOM 846 O O . THR A 1 112 ? 15.428 4.966 -3.606 1.00 77.56 112 THR A O 1
ATOM 849 N N . HIS A 1 113 ? 17.552 5.592 -3.299 1.00 73.62 113 HIS A N 1
ATOM 850 C CA . HIS A 1 113 ? 17.396 5.856 -1.862 1.00 73.62 113 HIS A CA 1
ATOM 851 C C . HIS A 1 113 ? 16.255 6.847 -1.543 1.00 73.62 113 HIS A C 1
ATOM 853 O O . HIS A 1 113 ? 15.633 6.756 -0.491 1.00 73.62 113 HIS A O 1
ATOM 859 N N . SER A 1 114 ? 15.936 7.781 -2.448 1.00 78.19 114 SER A N 1
ATOM 860 C CA . SER A 1 114 ? 14.829 8.730 -2.259 1.00 78.19 114 SER A CA 1
ATOM 861 C C . SER A 1 114 ? 13.439 8.100 -2.375 1.00 78.19 114 SER A C 1
ATOM 863 O O . SER A 1 114 ? 12.461 8.732 -1.994 1.00 78.19 114 SER A O 1
ATOM 865 N N . ASP A 1 115 ? 13.338 6.877 -2.900 1.00 78.56 115 ASP A N 1
ATOM 866 C CA . ASP A 1 115 ? 12.073 6.154 -3.042 1.00 78.56 115 ASP A CA 1
ATOM 867 C C . ASP A 1 115 ? 11.701 5.363 -1.772 1.00 78.56 115 ASP A C 1
ATOM 869 O O . ASP A 1 115 ? 10.759 4.575 -1.780 1.00 78.56 115 ASP A O 1
ATOM 873 N N . PHE A 1 116 ? 12.417 5.526 -0.665 1.00 79.62 116 PHE A N 1
ATOM 874 C CA . PHE A 1 116 ? 12.145 4.810 0.580 1.00 79.62 116 PHE A CA 1
ATOM 875 C C . PHE A 1 116 ? 11.864 5.780 1.718 1.00 79.62 116 PHE A C 1
ATOM 877 O O . PHE A 1 116 ? 12.171 6.970 1.625 1.00 79.62 116 PHE A O 1
ATOM 884 N N . ALA A 1 117 ? 11.242 5.287 2.792 1.00 80.69 117 ALA A N 1
ATOM 885 C CA . ALA A 1 117 ? 11.038 6.129 3.961 1.00 80.69 117 ALA A CA 1
ATOM 886 C C . ALA A 1 117 ? 12.409 6.560 4.496 1.00 80.69 117 ALA A C 1
ATOM 888 O O . ALA A 1 117 ? 13.326 5.746 4.576 1.00 80.69 117 ALA A O 1
ATOM 889 N N . GLY A 1 118 ? 12.546 7.820 4.921 1.00 76.25 118 GLY A N 1
ATOM 890 C CA . GLY A 1 118 ? 13.827 8.344 5.420 1.00 76.25 118 GLY A CA 1
ATOM 891 C C . GLY A 1 118 ? 14.391 7.612 6.648 1.00 76.25 118 GLY A C 1
ATOM 892 O O . GLY A 1 118 ? 15.513 7.887 7.058 1.00 76.25 118 GLY A O 1
ATOM 893 N N . THR A 1 119 ? 13.624 6.694 7.242 1.00 80.38 119 THR A N 1
ATOM 894 C CA . THR A 1 119 ? 14.008 5.858 8.385 1.00 80.38 119 THR A CA 1
ATOM 895 C C . THR A 1 119 ? 14.285 4.393 8.023 1.00 80.38 119 THR A C 1
ATOM 897 O O . THR A 1 119 ? 14.547 3.599 8.927 1.00 80.38 119 THR A O 1
ATOM 900 N N . ASP A 1 120 ? 14.194 3.990 6.751 1.00 77.06 120 ASP A N 1
ATOM 901 C CA . ASP A 1 120 ? 14.479 2.611 6.340 1.00 77.06 120 ASP A CA 1
ATOM 902 C C . ASP A 1 120 ? 15.991 2.328 6.395 1.00 77.06 120 ASP A C 1
ATOM 904 O O . ASP A 1 120 ? 16.767 2.822 5.587 1.00 77.06 120 ASP A O 1
ATOM 908 N N . LEU A 1 121 ? 16.411 1.488 7.350 1.00 61.44 121 LEU A N 1
ATOM 909 C CA . LEU A 1 121 ? 17.819 1.124 7.599 1.00 61.44 121 LEU A CA 1
ATOM 910 C C . LEU A 1 121 ? 18.392 0.075 6.623 1.00 61.44 121 LEU A C 1
ATOM 912 O O . LEU A 1 121 ? 19.545 -0.321 6.761 1.00 61.44 121 LEU A O 1
ATOM 916 N N . ALA A 1 122 ? 17.579 -0.452 5.704 1.00 57.59 122 ALA A N 1
ATOM 917 C CA . ALA A 1 122 ? 17.899 -1.635 4.895 1.00 57.59 122 ALA A CA 1
ATOM 918 C C . ALA A 1 122 ? 18.416 -1.320 3.476 1.00 57.59 122 ALA A C 1
ATOM 920 O O . ALA A 1 122 ? 18.326 -2.185 2.599 1.00 57.59 122 ALA A O 1
ATOM 921 N N . ILE A 1 123 ? 18.915 -0.102 3.247 1.00 54.94 123 ILE A N 1
ATOM 922 C CA . ILE A 1 123 ? 19.431 0.376 1.953 1.00 54.94 123 ILE A CA 1
ATOM 923 C C . ILE A 1 123 ? 20.923 0.649 2.067 1.00 54.94 123 ILE A C 1
ATOM 925 O O . ILE A 1 123 ? 21.319 1.296 3.060 1.00 54.94 123 ILE A O 1
#

Radius of gyration: 13.5 Å; chains: 1; bounding box: 34×33×28 Å

Sequence (123 aa):
MSVFDILCPCHAQLSQTGHILHLGPTLAKLLGDTPALPVRLLELFELRRPHPAASMKVLFALAGQKLTLRLRAAPHTDLKAVLALLPSGQGAVVNFSFGIAIQNVVQRHSLTHSDFAGTDLAI

pLDDT: mean 88.1, std 10.39, range [54.94, 97.81]